Protein AF-A0A0F8YWT7-F1 (afdb_monomer)

Nearest PDB structures (foldseek):
  7vqo-assembly1_A  TM=9.333E-01  e=2.073E-02  Thermochaetoides thermophila DSM 1495
  5iku-assembly1_A  TM=4.888E-01  e=1.316E+00  Hathewaya histolytica
  4y0g-assembly2_B  TM=3.542E-01  e=5.363E-01  Rattus norvegicus
  2f15-assembly1_A  TM=3.587E-01  e=9.940E-01  Homo sapiens
  7tl6-assembly2_B  TM=4.201E-01  e=3.414E+00  Mus musculus

Organism: NCBI:txid412755

pLDDT: mean 94.15, std 10.39, range [46.28, 98.38]

Sequence (67 aa):
IVRLYESMCHRGPVTLTANFELAQCHQTNLLEQNTNSIEVDNNRITLFVRPYEIVNLRLVPAQTKSD

Mean predicted aligned error: 3.62 Å

Radius of gyration: 12.71 Å; Cα contacts (8 Å, |Δi|>4): 142; chains: 1; bounding box: 27×25×37 Å

Structure (mmCIF, N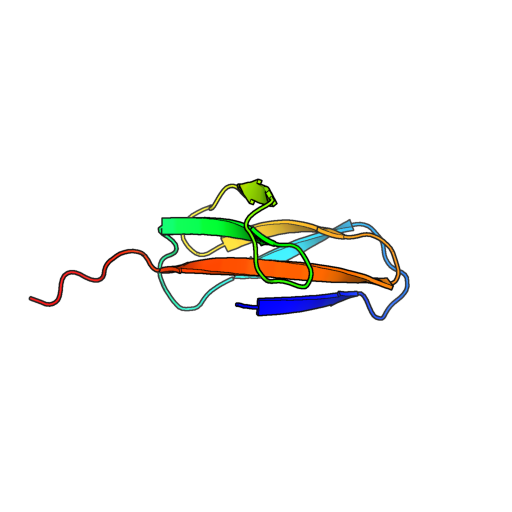/CA/C/O backbone):
data_AF-A0A0F8YWT7-F1
#
_entry.id   AF-A0A0F8YWT7-F1
#
loop_
_atom_site.group_PDB
_atom_site.id
_atom_site.type_symbol
_atom_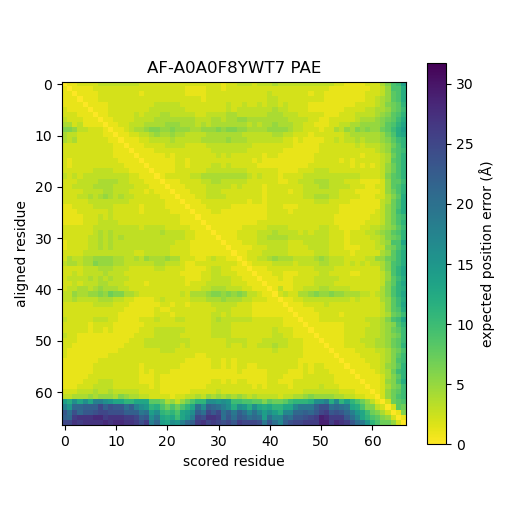site.label_atom_id
_atom_site.label_alt_id
_atom_site.label_comp_id
_atom_site.label_asym_id
_atom_site.label_entity_id
_atom_site.label_seq_id
_atom_site.pdbx_PDB_ins_code
_atom_site.Cartn_x
_atom_site.Cartn_y
_atom_site.Cartn_z
_atom_site.occupancy
_atom_site.B_iso_or_equiv
_atom_site.auth_seq_id
_atom_site.auth_comp_id
_atom_site.auth_asym_id
_atom_site.auth_atom_id
_atom_site.pdbx_PDB_model_num
ATOM 1 N N . ILE A 1 1 ? 3.473 5.301 7.055 1.00 96.62 1 ILE A N 1
ATOM 2 C CA . ILE A 1 1 ? 3.809 5.024 5.636 1.00 96.62 1 ILE A CA 1
ATOM 3 C C . ILE A 1 1 ? 4.354 3.608 5.551 1.00 96.62 1 ILE A C 1
ATOM 5 O O . ILE A 1 1 ? 5.047 3.199 6.473 1.00 96.62 1 ILE A O 1
ATOM 9 N N . VAL A 1 2 ? 4.018 2.866 4.499 1.00 97.06 2 VAL A N 1
ATOM 10 C CA . VAL A 1 2 ? 4.545 1.525 4.214 1.00 97.06 2 VAL A CA 1
ATOM 11 C C . VAL A 1 2 ? 5.215 1.565 2.845 1.00 97.06 2 VAL A C 1
ATOM 13 O O . VAL A 1 2 ? 4.638 2.094 1.898 1.00 97.06 2 VAL A O 1
ATOM 16 N N . ARG A 1 3 ? 6.431 1.029 2.737 1.00 97.56 3 ARG A N 1
ATOM 17 C CA . ARG A 1 3 ? 7.182 0.941 1.481 1.00 97.56 3 ARG A CA 1
ATOM 18 C C . ARG A 1 3 ? 7.426 -0.529 1.163 1.00 97.56 3 ARG A C 1
ATOM 20 O O . ARG A 1 3 ? 8.000 -1.244 1.979 1.00 97.56 3 ARG A O 1
ATOM 27 N N . LEU A 1 4 ? 6.952 -0.962 0.004 1.00 96.69 4 LEU A N 1
ATOM 28 C CA . LEU A 1 4 ? 7.076 -2.325 -0.502 1.00 96.69 4 LEU A CA 1
ATOM 29 C C . LEU A 1 4 ? 8.062 -2.333 -1.670 1.00 96.69 4 LEU A C 1
ATOM 31 O O . LEU A 1 4 ? 8.156 -1.350 -2.405 1.00 96.69 4 LEU A O 1
ATOM 35 N N . TYR A 1 5 ? 8.766 -3.445 -1.847 1.00 97.44 5 TYR A N 1
ATOM 36 C CA . TYR A 1 5 ? 9.646 -3.676 -2.986 1.00 97.44 5 TYR A CA 1
ATOM 37 C C . TYR A 1 5 ? 9.384 -5.068 -3.555 1.00 97.44 5 TYR A C 1
ATOM 39 O O . TYR A 1 5 ? 9.373 -6.050 -2.813 1.00 97.44 5 TYR A O 1
ATOM 47 N N . GLU A 1 6 ? 9.159 -5.144 -4.864 1.00 97.56 6 GLU A N 1
ATOM 48 C CA . GLU A 1 6 ? 9.076 -6.409 -5.590 1.00 97.56 6 GLU A CA 1
ATOM 49 C C . GLU A 1 6 ? 10.501 -6.918 -5.865 1.00 97.56 6 GLU A C 1
ATOM 51 O O . GLU A 1 6 ? 11.242 -6.304 -6.620 1.00 97.56 6 GLU A O 1
ATOM 56 N N . SER A 1 7 ? 10.924 -8.012 -5.230 1.00 97.12 7 SER A N 1
ATOM 57 C CA . SER A 1 7 ? 12.320 -8.474 -5.301 1.00 97.12 7 SER A CA 1
ATOM 58 C C . SER A 1 7 ? 12.567 -9.638 -6.262 1.00 97.12 7 SER A C 1
ATOM 60 O O . SER A 1 7 ? 13.709 -10.069 -6.403 1.00 97.12 7 SER A O 1
ATOM 62 N N . MET A 1 8 ? 11.527 -10.181 -6.895 1.00 96.75 8 MET A N 1
ATOM 63 C CA . MET A 1 8 ? 11.572 -11.455 -7.619 1.00 96.75 8 MET A CA 1
ATOM 64 C C . MET A 1 8 ? 11.399 -11.303 -9.136 1.00 96.75 8 MET A C 1
ATOM 66 O O . MET A 1 8 ? 11.281 -12.307 -9.832 1.00 96.75 8 MET A O 1
ATOM 70 N N . CYS A 1 9 ? 11.432 -10.078 -9.672 1.00 97.00 9 CYS A N 1
ATOM 71 C CA . CYS A 1 9 ? 11.193 -9.788 -11.091 1.00 97.00 9 CYS A CA 1
ATOM 72 C C . CYS A 1 9 ? 9.791 -10.214 -11.562 1.00 97.00 9 CYS A C 1
ATOM 74 O O . CYS A 1 9 ? 9.573 -10.554 -12.727 1.00 97.00 9 CYS A O 1
ATOM 76 N N . HIS A 1 10 ? 8.821 -10.234 -10.652 1.00 95.81 10 HIS A N 1
ATOM 77 C CA . HIS A 1 10 ? 7.463 -10.655 -10.950 1.00 95.81 10 HIS A CA 1
ATOM 78 C C . HIS A 1 10 ? 6.541 -9.469 -11.223 1.00 95.81 10 HIS A C 1
ATOM 80 O O . HIS A 1 10 ? 6.733 -8.343 -10.770 1.00 95.81 10 HIS A O 1
ATOM 86 N N . ARG A 1 11 ? 5.498 -9.752 -12.002 1.00 97.62 11 ARG A N 1
ATOM 87 C CA . ARG A 1 11 ? 4.417 -8.823 -12.305 1.00 97.62 11 ARG A CA 1
ATOM 88 C C . ARG A 1 11 ? 3.110 -9.454 -11.871 1.00 97.62 11 ARG A C 1
ATOM 90 O O . ARG A 1 11 ? 2.834 -10.588 -12.255 1.00 97.62 11 ARG A O 1
ATOM 97 N N . GLY A 1 12 ? 2.276 -8.710 -11.161 1.00 97.12 12 GLY A N 1
ATOM 98 C CA . GLY A 1 12 ? 0.960 -9.225 -10.814 1.00 97.12 12 GLY A CA 1
ATOM 99 C C . GLY A 1 12 ? 0.267 -8.476 -9.691 1.00 97.12 12 GLY A C 1
ATOM 100 O O . GLY A 1 12 ? 0.828 -7.532 -9.129 1.00 97.12 12 GLY A O 1
ATOM 101 N N . PRO A 1 13 ? -0.966 -8.896 -9.369 1.00 97.06 13 PRO A N 1
ATOM 102 C CA . PRO A 1 13 ? -1.665 -8.410 -8.198 1.00 97.06 13 PRO A CA 1
ATOM 103 C C . PRO A 1 13 ? -0.983 -8.922 -6.924 1.00 97.06 13 PRO A C 1
ATOM 105 O O . PRO A 1 13 ? -0.598 -10.087 -6.830 1.00 97.06 13 PRO A O 1
ATOM 108 N N . VAL A 1 14 ? -0.882 -8.054 -5.926 1.00 96.31 14 VAL A N 1
ATOM 109 C CA . VAL A 1 14 ? -0.493 -8.393 -4.558 1.00 96.31 14 VAL A CA 1
ATOM 110 C C . VAL A 1 14 ? -1.509 -7.799 -3.595 1.00 96.31 14 VAL A C 1
ATOM 112 O O . VAL A 1 14 ? -2.035 -6.707 -3.825 1.00 96.31 14 VAL A O 1
ATOM 115 N N . THR A 1 15 ? -1.772 -8.516 -2.508 1.00 97.62 15 THR A N 1
ATOM 116 C CA . THR A 1 15 ? -2.700 -8.079 -1.467 1.00 97.62 15 THR A CA 1
ATOM 117 C C . THR A 1 15 ? -1.931 -7.801 -0.187 1.00 97.62 15 THR A C 1
ATOM 119 O O . THR A 1 15 ? -1.246 -8.676 0.341 1.00 97.62 15 THR A O 1
ATOM 122 N N . LEU A 1 16 ? -2.073 -6.585 0.333 1.00 97.69 16 LEU A N 1
ATOM 123 C CA . LEU A 1 16 ? -1.601 -6.222 1.665 1.00 97.69 16 LEU A CA 1
ATOM 124 C C . LEU A 1 16 ? -2.795 -6.277 2.619 1.00 97.69 16 LEU A C 1
ATOM 126 O O . LEU A 1 16 ? -3.817 -5.649 2.359 1.00 97.69 16 LEU A O 1
ATOM 130 N N . THR A 1 17 ? -2.656 -7.015 3.720 1.00 97.94 17 THR A N 1
ATOM 131 C CA . THR A 1 17 ? -3.651 -7.063 4.802 1.00 97.94 17 THR A CA 1
ATOM 132 C C . THR A 1 17 ? -3.082 -6.351 6.025 1.00 97.94 17 THR A C 1
ATOM 134 O O . THR A 1 17 ? -2.042 -6.757 6.541 1.00 97.94 17 THR A O 1
ATOM 137 N N . ALA A 1 18 ? -3.745 -5.295 6.490 1.00 96.75 18 ALA A N 1
ATOM 138 C CA . ALA A 1 18 ? -3.421 -4.623 7.744 1.00 96.75 18 ALA A CA 1
ATOM 139 C C . ALA A 1 18 ? -4.055 -5.368 8.932 1.00 96.75 18 ALA A C 1
ATOM 141 O O . ALA A 1 18 ? -5.116 -5.971 8.797 1.00 96.75 18 ALA A O 1
ATOM 142 N N . ASN A 1 19 ? -3.444 -5.314 10.120 1.00 95.56 19 ASN A N 1
ATOM 143 C CA . ASN A 1 19 ? -4.051 -5.892 11.333 1.00 95.56 19 ASN A CA 1
ATOM 144 C C . ASN A 1 19 ? -5.053 -4.946 12.030 1.00 95.56 19 ASN A C 1
ATOM 146 O O . ASN A 1 19 ? -5.514 -5.247 13.126 1.00 95.56 19 ASN A O 1
ATOM 150 N N . PHE A 1 20 ? -5.356 -3.810 11.403 1.00 94.50 20 PHE A N 1
ATOM 151 C CA . PHE A 1 20 ? -6.272 -2.779 11.873 1.00 94.50 20 PHE A CA 1
ATOM 152 C C . PHE A 1 20 ? -7.226 -2.392 10.741 1.00 94.50 20 PHE A C 1
ATOM 154 O O . PHE A 1 20 ? -6.916 -2.595 9.564 1.00 94.50 20 PHE A O 1
ATOM 161 N N . GLU A 1 21 ? -8.383 -1.839 11.093 1.00 95.25 21 GLU A N 1
ATOM 162 C CA . GLU A 1 21 ? -9.347 -1.347 10.109 1.00 95.25 21 GLU A CA 1
ATOM 163 C C . GLU A 1 21 ? -8.773 -0.163 9.329 1.00 95.25 21 GLU A C 1
ATOM 165 O O . GLU A 1 21 ? -8.196 0.763 9.904 1.00 95.25 21 GLU A O 1
ATOM 170 N N . LEU A 1 22 ? -8.928 -0.189 8.008 1.00 96.44 22 LEU A N 1
ATOM 171 C CA . LEU A 1 22 ? -8.449 0.862 7.122 1.00 96.44 22 LEU A CA 1
ATOM 172 C C . LEU A 1 22 ? -9.622 1.752 6.712 1.00 96.44 22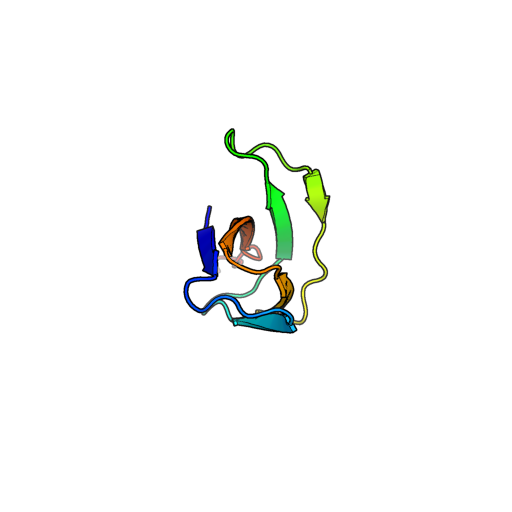 LEU A C 1
ATOM 174 O O . LEU A 1 22 ? -10.610 1.273 6.170 1.00 96.44 22 LEU A O 1
ATOM 178 N N . ALA A 1 23 ? -9.495 3.061 6.923 1.00 96.31 23 ALA A N 1
ATOM 179 C CA . ALA A 1 23 ? -10.430 4.028 6.353 1.00 96.31 23 ALA A CA 1
ATOM 180 C C . ALA A 1 23 ? -10.086 4.325 4.894 1.00 96.31 23 ALA A C 1
ATOM 182 O O . ALA A 1 23 ? -10.969 4.421 4.047 1.00 96.31 23 ALA A O 1
ATOM 183 N N . GLN A 1 24 ? -8.798 4.532 4.606 1.00 96.56 24 GLN A N 1
ATOM 184 C CA . GLN A 1 24 ? -8.324 4.939 3.286 1.00 96.56 24 GLN A CA 1
ATOM 185 C C . GLN A 1 24 ? -6.913 4.414 3.030 1.00 96.56 24 GLN A C 1
ATOM 187 O O . GLN A 1 24 ? -6.118 4.201 3.953 1.00 96.56 24 GLN A O 1
ATOM 192 N N . CYS A 1 25 ? -6.574 4.268 1.754 1.00 97.81 25 CYS A N 1
ATOM 193 C CA . CYS A 1 25 ? -5.214 4.016 1.320 1.00 97.81 25 CYS A CA 1
ATOM 194 C C . CYS A 1 25 ? -4.860 4.912 0.136 1.00 97.81 25 CYS A C 1
ATOM 196 O O . CYS A 1 25 ? -5.661 5.097 -0.777 1.00 97.81 25 CYS A O 1
ATOM 198 N N . HIS A 1 26 ? -3.639 5.443 0.137 1.00 98.06 26 HIS A N 1
ATOM 199 C CA . HIS A 1 26 ? -3.103 6.192 -0.991 1.00 98.06 26 HIS A CA 1
ATOM 200 C C . HIS A 1 26 ? -1.748 5.644 -1.409 1.00 98.06 26 HIS A C 1
ATOM 202 O O . HIS A 1 26 ? -0.914 5.347 -0.554 1.00 98.06 26 HIS A O 1
ATOM 208 N N . GLN A 1 27 ? -1.483 5.595 -2.712 1.00 97.69 27 GLN A N 1
ATOM 209 C CA . GLN A 1 27 ? -0.106 5.596 -3.186 1.00 97.69 27 GLN A CA 1
ATOM 210 C C . GLN A 1 27 ? 0.531 6.950 -2.897 1.00 97.69 27 GLN A C 1
ATOM 212 O O . GLN A 1 27 ? -0.136 7.991 -2.907 1.00 97.69 27 GLN A O 1
ATOM 217 N N . THR A 1 28 ? 1.835 6.930 -2.653 1.00 98.38 28 THR A N 1
ATOM 218 C CA . THR A 1 28 ? 2.620 8.143 -2.471 1.00 98.38 28 THR A CA 1
ATOM 219 C C . THR A 1 28 ? 3.862 8.156 -3.355 1.00 98.38 28 THR A C 1
ATOM 221 O O . THR A 1 28 ? 4.331 7.125 -3.850 1.00 98.38 28 THR A O 1
ATOM 224 N N . ASN A 1 29 ? 4.407 9.349 -3.579 1.00 96.38 29 ASN A N 1
ATOM 225 C CA . ASN A 1 29 ? 5.743 9.500 -4.152 1.00 96.38 29 ASN A CA 1
ATOM 226 C C . ASN A 1 29 ? 6.832 9.313 -3.071 1.00 96.38 29 ASN A C 1
ATOM 228 O O . ASN A 1 29 ? 6.543 9.036 -1.905 1.00 96.38 29 ASN A O 1
ATOM 232 N N . LEU A 1 30 ? 8.106 9.469 -3.448 1.00 95.06 30 LEU A N 1
ATOM 233 C CA . LEU A 1 30 ? 9.232 9.346 -2.510 1.00 95.06 30 LEU A CA 1
ATOM 234 C C . LEU A 1 30 ? 9.195 10.370 -1.364 1.00 95.06 30 LEU A C 1
ATOM 236 O O . LEU A 1 30 ? 9.744 10.095 -0.302 1.00 95.06 30 LEU A O 1
ATOM 240 N N . LEU A 1 31 ? 8.522 11.506 -1.566 1.00 96.94 31 LEU A N 1
ATOM 241 C CA . LEU A 1 31 ? 8.317 12.563 -0.573 1.00 96.94 31 LEU A CA 1
ATOM 242 C C . LEU A 1 31 ? 7.022 12.370 0.240 1.00 96.94 31 LEU A C 1
ATOM 244 O O . LEU A 1 31 ? 6.576 13.294 0.912 1.00 96.94 31 LEU A O 1
ATOM 248 N N . GLU A 1 32 ? 6.396 11.191 0.158 1.00 97.12 32 GLU A N 1
ATOM 249 C CA . GLU A 1 32 ? 5.190 10.811 0.909 1.00 97.12 32 GLU A CA 1
ATOM 250 C C . GLU A 1 32 ? 3.934 11.650 0.608 1.00 97.12 32 GLU A C 1
ATOM 252 O O . GLU A 1 32 ? 2.947 11.608 1.355 1.00 97.12 32 GLU A O 1
ATOM 257 N N . GLN A 1 33 ? 3.947 12.373 -0.514 1.00 98.12 33 GLN A N 1
ATOM 258 C CA . GLN A 1 33 ? 2.797 13.113 -1.024 1.00 98.12 33 GLN A CA 1
ATOM 259 C C . GLN A 1 33 ? 1.832 12.144 -1.708 1.00 98.12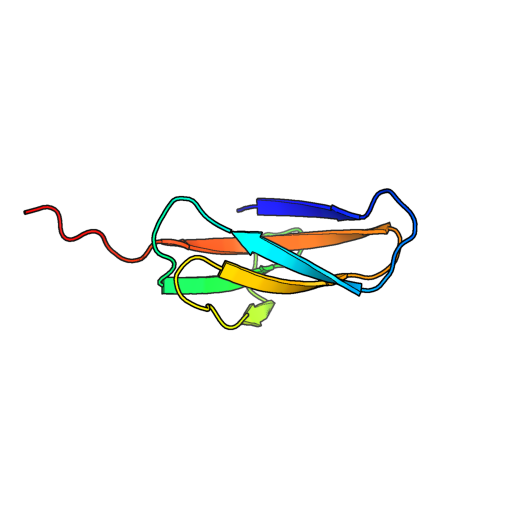 33 GLN A C 1
ATOM 261 O O . GLN A 1 33 ? 2.261 11.281 -2.478 1.00 98.12 33 GLN A O 1
ATOM 266 N N . ASN A 1 34 ? 0.537 12.286 -1.423 1.00 98.00 34 ASN A N 1
ATOM 267 C CA . ASN A 1 34 ? -0.506 11.423 -1.974 1.00 98.00 34 ASN A CA 1
ATOM 268 C C . ASN A 1 34 ? -0.630 11.628 -3.488 1.00 98.00 34 ASN A C 1
ATOM 270 O O . ASN A 1 34 ? -0.674 12.765 -3.956 1.00 98.00 34 ASN A O 1
ATOM 274 N N . THR A 1 35 ? -0.719 10.530 -4.237 1.00 96.38 35 THR A N 1
ATOM 275 C CA . THR A 1 35 ? -0.895 10.551 -5.696 1.00 96.38 35 THR A CA 1
ATOM 276 C C . THR A 1 35 ? -2.223 9.919 -6.096 1.00 96.38 35 THR A C 1
ATOM 278 O O . THR A 1 35 ? -3.112 10.615 -6.574 1.00 96.38 35 THR A O 1
ATOM 281 N N . ASN A 1 36 ? -2.388 8.622 -5.836 1.00 95.50 36 ASN A N 1
ATOM 282 C CA . ASN A 1 36 ? -3.577 7.855 -6.209 1.00 95.50 36 ASN A CA 1
ATOM 283 C C . ASN A 1 36 ? -4.276 7.316 -4.963 1.00 95.50 36 ASN A C 1
ATOM 285 O O . ASN A 1 36 ? -3.609 6.832 -4.051 1.00 95.50 36 ASN A O 1
ATOM 289 N N . SER A 1 37 ? -5.608 7.346 -4.932 1.00 96.69 37 SER A N 1
ATOM 290 C CA . SER A 1 37 ? -6.376 6.582 -3.942 1.00 96.69 37 SER A CA 1
ATOM 291 C C . SER A 1 37 ? -6.423 5.114 -4.358 1.00 96.69 37 SER A C 1
ATOM 293 O O . SER A 1 37 ? -6.630 4.815 -5.531 1.00 96.69 37 SER A O 1
ATOM 295 N N . ILE A 1 38 ? -6.236 4.210 -3.401 1.00 97.00 38 ILE A N 1
ATOM 296 C CA . ILE A 1 38 ? -6.425 2.770 -3.576 1.00 97.00 38 ILE A CA 1
ATOM 297 C C . ILE A 1 38 ? -7.701 2.384 -2.835 1.00 97.00 38 ILE A C 1
ATOM 299 O O . ILE A 1 38 ? -7.903 2.798 -1.691 1.00 97.00 38 ILE A O 1
ATOM 303 N N . GLU A 1 39 ? -8.556 1.605 -3.492 1.00 96.94 39 GLU A N 1
ATOM 304 C CA . GLU A 1 39 ? -9.747 1.051 -2.856 1.00 96.94 39 GLU A CA 1
ATOM 305 C C . GLU A 1 39 ? -9.360 0.105 -1.720 1.00 96.94 39 GLU A C 1
ATOM 307 O O . GLU A 1 39 ? -8.452 -0.723 -1.837 1.00 96.94 39 GLU A O 1
ATOM 312 N N . VAL A 1 40 ? -10.062 0.257 -0.604 1.00 96.94 40 VAL A N 1
ATOM 313 C CA . VAL A 1 40 ? -9.898 -0.565 0.587 1.00 96.94 40 VAL A CA 1
ATOM 314 C C . VAL A 1 40 ? -11.079 -1.522 0.662 1.00 96.94 40 VAL A C 1
ATOM 316 O O . VAL A 1 40 ? -12.229 -1.093 0.655 1.00 96.94 40 VAL A O 1
ATOM 319 N N . ASP A 1 41 ? -10.782 -2.811 0.776 1.00 95.31 41 ASP A N 1
ATOM 320 C CA . ASP A 1 41 ? -11.745 -3.857 1.111 1.00 95.31 41 ASP A CA 1
ATOM 321 C C . ASP A 1 41 ? -11.492 -4.288 2.561 1.00 95.31 41 ASP A C 1
ATOM 323 O O . ASP A 1 41 ? -10.566 -5.050 2.847 1.00 95.31 41 ASP A O 1
ATOM 327 N N . ASN A 1 42 ? -12.283 -3.755 3.496 1.00 92.50 42 ASN A N 1
ATOM 328 C CA . ASN A 1 42 ? -12.108 -3.931 4.941 1.00 92.50 42 ASN A CA 1
ATOM 329 C C . ASN A 1 42 ? -10.728 -3.454 5.443 1.00 92.50 42 ASN A C 1
ATOM 331 O O . ASN A 1 42 ? -10.481 -2.265 5.613 1.00 92.50 42 ASN A O 1
ATOM 335 N N . ASN A 1 43 ? -9.812 -4.387 5.694 1.00 95.81 43 ASN A 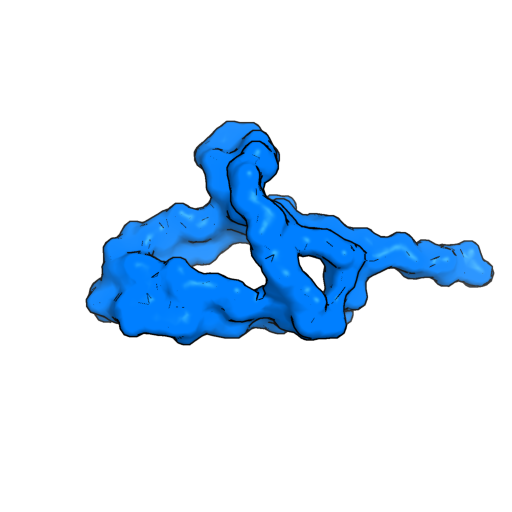N 1
ATOM 336 C CA . ASN A 1 43 ? -8.429 -4.136 6.098 1.00 95.81 43 ASN A CA 1
ATOM 337 C C . ASN A 1 43 ? -7.425 -4.537 5.007 1.00 95.81 43 ASN A C 1
ATOM 339 O O . ASN A 1 43 ? -6.230 -4.683 5.277 1.00 95.81 43 ASN A O 1
ATOM 343 N N . ARG A 1 44 ? -7.904 -4.761 3.781 1.00 97.75 44 ARG A N 1
ATOM 344 C CA . ARG A 1 44 ? -7.109 -5.217 2.647 1.00 97.75 44 ARG A CA 1
ATOM 345 C C . ARG A 1 44 ? -7.060 -4.167 1.558 1.00 97.75 44 ARG A C 1
ATOM 347 O O . ARG A 1 44 ? -8.020 -3.445 1.309 1.00 97.75 44 ARG A O 1
ATOM 354 N N . ILE A 1 45 ? -5.933 -4.145 0.866 1.00 97.62 45 ILE A N 1
ATOM 355 C CA . ILE A 1 45 ? -5.782 -3.455 -0.410 1.00 97.62 45 ILE A CA 1
ATOM 356 C C . ILE A 1 45 ? -5.203 -4.433 -1.423 1.00 97.62 45 ILE A C 1
ATOM 358 O O . ILE A 1 45 ? -4.370 -5.274 -1.073 1.00 97.62 45 ILE A O 1
ATOM 362 N N . THR A 1 46 ? -5.610 -4.297 -2.679 1.00 97.62 46 THR A N 1
ATOM 363 C CA . THR A 1 46 ? -4.988 -5.011 -3.795 1.00 97.62 46 THR A CA 1
ATOM 364 C C . THR A 1 46 ? -4.371 -3.997 -4.738 1.00 97.62 46 THR A C 1
ATOM 366 O O . THR A 1 46 ? -4.994 -3.002 -5.097 1.00 97.62 46 THR A O 1
ATOM 369 N N . LEU A 1 47 ? -3.128 -4.243 -5.131 1.00 95.69 47 LEU A N 1
ATOM 370 C CA . LEU A 1 47 ? -2.404 -3.408 -6.076 1.00 95.69 47 LEU A CA 1
ATOM 371 C C . LEU A 1 47 ? -1.670 -4.2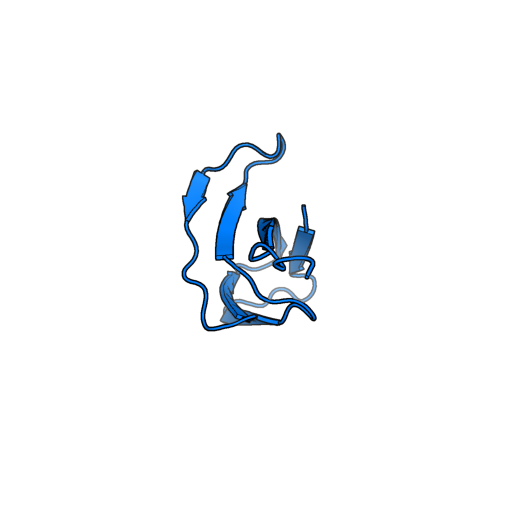80 -7.084 1.00 95.69 47 LEU A C 1
ATOM 373 O O . LEU A 1 47 ? -1.322 -5.421 -6.795 1.00 95.69 47 LEU A O 1
ATOM 377 N N . PHE A 1 48 ? -1.423 -3.736 -8.267 1.00 97.06 48 PHE A N 1
ATOM 378 C CA . PHE A 1 48 ? -0.640 -4.412 -9.287 1.00 97.06 48 PHE A CA 1
ATOM 379 C C . PHE A 1 48 ? 0.793 -3.888 -9.253 1.00 97.06 48 PHE A C 1
ATOM 381 O O . PHE A 1 48 ? 0.995 -2.683 -9.391 1.00 97.06 48 PHE A O 1
ATOM 388 N N . VAL A 1 49 ? 1.766 -4.782 -9.085 1.00 97.19 49 VAL A N 1
ATOM 389 C CA . VAL A 1 49 ? 3.190 -4.427 -9.058 1.00 97.19 49 VAL A CA 1
ATOM 390 C C . VAL A 1 49 ? 3.888 -4.818 -10.354 1.00 97.19 49 VAL A C 1
ATOM 392 O O . VAL A 1 49 ? 3.521 -5.787 -11.031 1.00 97.19 49 VAL A O 1
ATOM 395 N N . ARG A 1 50 ? 4.900 -4.037 -10.718 1.00 98.25 50 ARG A N 1
ATOM 396 C CA . ARG A 1 50 ? 5.822 -4.291 -11.827 1.00 98.25 50 ARG A CA 1
ATOM 397 C C . ARG A 1 50 ? 7.127 -4.901 -11.290 1.00 98.25 50 ARG A C 1
ATOM 399 O O . ARG A 1 50 ? 7.445 -4.693 -10.120 1.00 98.25 50 ARG A O 1
ATOM 406 N N . PRO A 1 51 ? 7.910 -5.582 -12.148 1.00 98.25 51 PRO A N 1
ATOM 407 C CA . PRO A 1 51 ? 9.213 -6.106 -11.756 1.00 98.25 51 PRO A CA 1
ATOM 408 C C . PRO A 1 51 ? 10.093 -5.018 -11.139 1.00 98.25 51 PRO A C 1
ATOM 410 O O . PRO A 1 51 ? 10.261 -3.956 -11.747 1.00 98.25 51 PRO A O 1
ATOM 413 N N . TYR A 1 52 ? 10.637 -5.285 -9.951 1.00 97.75 52 TYR A N 1
ATOM 414 C CA . TYR A 1 52 ? 11.513 -4.369 -9.208 1.00 97.75 52 TYR A CA 1
ATOM 415 C C . TYR A 1 52 ? 10.896 -3.013 -8.835 1.00 97.75 52 TYR A C 1
ATOM 417 O O . TYR A 1 52 ? 11.613 -2.043 -8.577 1.00 97.75 52 TYR A O 1
ATOM 425 N N . GLU A 1 53 ? 9.567 -2.921 -8.790 1.00 97.81 53 GLU A N 1
ATOM 426 C CA . GLU A 1 53 ? 8.876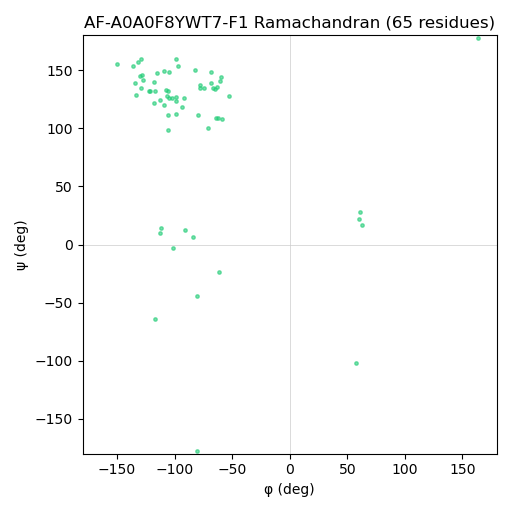 -1.693 -8.414 1.00 97.81 53 GLU A CA 1
ATOM 427 C C . GLU A 1 53 ? 8.967 -1.427 -6.907 1.00 97.81 53 GLU A C 1
ATOM 429 O O . GLU A 1 53 ? 8.735 -2.310 -6.078 1.00 97.81 53 GLU A O 1
ATOM 434 N N . ILE A 1 54 ? 9.264 -0.172 -6.557 1.00 97.75 54 ILE A N 1
ATOM 435 C CA . ILE A 1 54 ? 9.092 0.348 -5.200 1.00 97.75 54 ILE A CA 1
ATOM 436 C C . ILE A 1 54 ? 7.717 1.001 -5.125 1.00 97.75 54 ILE A C 1
ATOM 438 O O . ILE A 1 54 ? 7.463 2.004 -5.795 1.00 97.75 54 ILE A O 1
ATOM 442 N N . VAL A 1 55 ? 6.855 0.479 -4.258 1.00 97.44 55 VAL A N 1
ATOM 443 C CA . VAL A 1 55 ? 5.537 1.058 -3.995 1.00 97.44 55 VAL A CA 1
ATOM 444 C C . VAL A 1 55 ? 5.540 1.727 -2.631 1.00 97.44 55 VAL A C 1
ATOM 446 O O . VAL A 1 55 ? 5.872 1.107 -1.623 1.00 97.44 55 VAL A O 1
ATOM 449 N N . ASN A 1 56 ? 5.125 2.989 -2.586 1.00 98.25 56 ASN A N 1
ATOM 450 C CA . ASN A 1 56 ? 4.919 3.718 -1.339 1.00 98.25 56 ASN A CA 1
ATOM 451 C C . ASN A 1 56 ? 3.427 3.856 -1.076 1.00 98.25 56 ASN A C 1
ATOM 453 O O . ASN A 1 56 ? 2.675 4.245 -1.970 1.00 98.25 56 ASN A O 1
ATOM 457 N N . LEU A 1 57 ? 3.014 3.551 0.149 1.00 98.19 57 LEU A N 1
ATOM 458 C CA . LEU A 1 57 ? 1.624 3.547 0.568 1.00 98.19 57 LEU A CA 1
ATOM 459 C C . LEU A 1 57 ? 1.445 4.361 1.851 1.00 98.19 57 LEU A C 1
ATOM 461 O O . LEU A 1 57 ? 2.173 4.203 2.837 1.00 98.19 57 LEU A O 1
ATOM 465 N N . ARG A 1 58 ? 0.413 5.196 1.873 1.00 98.12 58 ARG A N 1
ATOM 466 C CA . ARG A 1 58 ? -0.160 5.774 3.084 1.00 98.12 58 ARG A CA 1
ATOM 467 C C . ARG A 1 58 ? -1.384 4.952 3.456 1.00 98.12 58 ARG A C 1
ATOM 469 O O . ARG A 1 58 ? -2.377 4.969 2.740 1.00 98.12 58 ARG A O 1
ATOM 476 N N . LEU A 1 59 ? -1.295 4.243 4.575 1.00 97.50 59 LEU A N 1
ATOM 477 C CA . LEU A 1 59 ? -2.431 3.578 5.205 1.00 97.50 59 LEU A CA 1
ATOM 478 C C . LEU A 1 59 ? -3.036 4.548 6.219 1.00 97.50 59 LEU A C 1
ATOM 480 O O . LEU A 1 59 ? -2.304 5.064 7.067 1.00 97.50 59 LEU A O 1
ATOM 484 N N . VAL A 1 60 ? -4.333 4.816 6.114 1.00 96.75 60 VAL A N 1
ATOM 485 C CA . VAL A 1 60 ? -5.080 5.643 7.065 1.00 96.75 60 VAL A CA 1
ATOM 486 C C . VAL A 1 60 ? -5.948 4.703 7.901 1.00 96.75 60 VAL A C 1
ATOM 488 O O . VAL A 1 60 ? -6.868 4.098 7.345 1.00 96.75 60 VAL A O 1
ATOM 491 N N . PRO A 1 61 ? -5.664 4.537 9.205 1.00 95.88 61 PRO A N 1
ATOM 492 C CA . PRO A 1 61 ? -6.518 3.753 10.089 1.00 95.88 61 PRO A CA 1
ATOM 493 C C . PRO A 1 61 ? -7.935 4.328 10.133 1.00 95.88 61 PRO A C 1
ATOM 495 O O . PRO A 1 61 ? -8.110 5.550 10.109 1.00 95.88 61 PRO A O 1
ATOM 498 N N . ALA A 1 62 ? -8.940 3.463 10.228 1.00 93.38 62 ALA A N 1
ATOM 499 C CA . ALA A 1 62 ? -10.257 3.888 10.674 1.00 93.38 62 ALA A CA 1
ATOM 500 C C . ALA A 1 62 ? -10.134 4.442 12.096 1.00 93.38 62 ALA A C 1
ATOM 502 O O . ALA A 1 62 ? -9.346 3.941 12.901 1.00 93.38 62 ALA A O 1
ATOM 503 N N . GLN A 1 63 ? -10.858 5.521 12.399 1.00 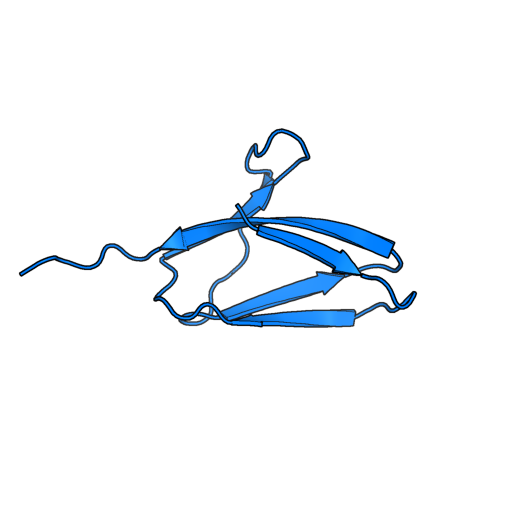84.81 63 GLN A N 1
ATOM 504 C CA . GLN A 1 63 ? -10.887 6.035 13.762 1.00 84.81 63 GLN A CA 1
ATOM 505 C C . GLN A 1 63 ? -11.492 4.962 14.662 1.00 84.81 63 GLN A C 1
ATOM 507 O O . GLN A 1 63 ? -12.696 4.717 14.616 1.00 84.81 63 GLN A O 1
ATOM 512 N N . THR A 1 64 ? -10.669 4.350 15.508 1.00 63.38 64 THR A N 1
ATOM 513 C CA . THR A 1 64 ? -11.167 3.631 16.671 1.00 63.38 64 THR A CA 1
ATOM 514 C C . THR A 1 64 ? -11.828 4.683 17.552 1.00 63.38 64 THR A C 1
ATOM 516 O O . THR A 1 64 ? -11.144 5.551 18.096 1.00 63.38 64 THR A O 1
ATOM 519 N N . LYS A 1 65 ? -13.160 4.674 17.654 1.00 53.50 65 LYS A N 1
ATOM 520 C CA . LYS A 1 65 ? -13.813 5.366 18.765 1.00 53.50 65 LYS A CA 1
ATOM 521 C C . LYS A 1 65 ? -13.270 4.727 20.039 1.00 53.50 65 LYS A C 1
ATOM 523 O O . LYS A 1 65 ? -13.542 3.561 20.304 1.00 53.50 65 LYS A O 1
ATOM 528 N N . SER A 1 66 ? -12.435 5.465 20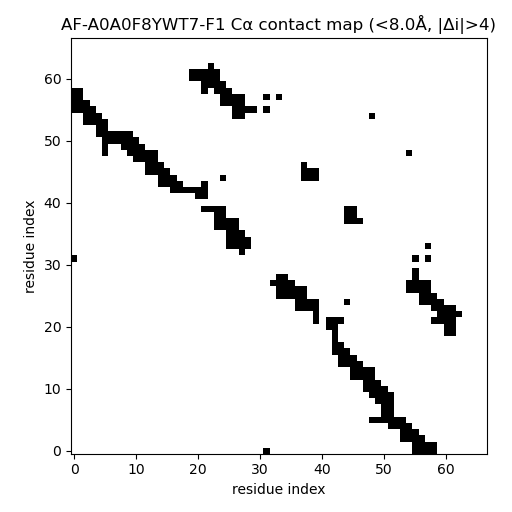.757 1.00 52.88 66 SER A N 1
ATOM 529 C CA . SER A 1 66 ? -12.107 5.154 22.140 1.00 52.88 66 SER A CA 1
ATOM 530 C C . SER A 1 66 ? -13.354 5.473 22.965 1.00 52.88 66 SER A C 1
ATOM 532 O O . SER A 1 66 ? -13.628 6.652 23.194 1.00 52.88 66 SER A O 1
ATOM 534 N N . ASP A 1 67 ? -14.129 4.445 23.308 1.00 46.28 67 ASP A N 1
ATOM 535 C CA . ASP A 1 67 ? -15.112 4.492 24.400 1.00 46.28 67 ASP A CA 1
ATOM 536 C C . ASP A 1 67 ? -14.400 4.332 25.755 1.00 46.28 67 ASP A C 1
ATOM 538 O O . ASP A 1 67 ? -13.415 3.554 25.822 1.00 46.28 67 ASP A O 1
#

Solvent-accessible surface area (backbone atoms only — not comparable to full-atom values): 4042 Å² total; per-residue (Å²): 119,49,77,48,71,43,85,78,68,51,69,46,79,47,74,52,73,53,100,53,56,42,65,46,31,25,35,29,50,99,85,69,47,78,74,44,82,45,72,64,58,67,35,29,38,73,47,75,44,48,55,62,35,75,47,35,34,40,74,37,66,43,82,74,80,84,125

Foldseek 3Di:
DDKDWQAPQDWFKDKDFDPAFFPWKFWADPVRHGDGTFDDDGRMTIDIDGGGDIIHMDTHGDDDPPD

Secondary structure (DSSP, 8-state):
-EEEE--SS--EEEEEE-SS-EEEEEEE-TT--EEEEE-EETTEEEEEE-TT-EEEEEEEE------

InterPro domains:
  IPR041147 Glycosyl hydrolases family 38, C-terminal domain [PF17677] (1-55)